Protein AF-A0A9P0KN77-F1 (afdb_monomer_lite)

Organism: Acanthoscelides obtectus (NCBI:txid200917)

Foldseek 3Di:
DDDDPPPVVVVVVVVVVVVVPPPDDPVVVVVVVVVVVVLVVVLVVQVVVCVVVVNPDRDDSVVSVVVVVVVVVVVVPPPPPPDDPDCVVVVVVVVVVPDPDDDDDPCVVPVPDDDPDDDD

Secondary structure (DSSP, 8-state):
----SSHHHHHHHHHHHHHTT----HHHHHHHHHHHHHHHHHHHHHHHHHHHHT---PPPHHHHHHHHHHHHHHHT------S---THHHHHHHHHTT-SSPPPPHHHHS---PPPP---

Radius of gyration: 27.96 Å; chains: 1; bounding box: 39×88×54 Å

pLDDT: mean 72.06, std 16.1, range [39.19, 95.69]

Sequence (120 aa):
MTMTTRSHNILITLVDTVSSSNQGSGISDFFYHYLDMTIVNAWLLYRRVNDQKGDTKTLGLANFRIDLGETLCKIGIRQNSRGRKSDLEKKIQQKQRSRNCPIPRREVRVDESPHWPVWM

Structure (mmCIF, N/CA/C/O backbone):
data_AF-A0A9P0KN77-F1
#
_entry.id   AF-A0A9P0KN77-F1
#
loop_
_atom_site.group_PDB
_atom_site.id
_atom_site.type_symbol
_atom_site.label_atom_id
_atom_site.label_alt_id
_atom_site.label_comp_id
_atom_site.label_asym_id
_atom_site.label_entity_id
_atom_site.label_seq_id
_atom_site.pdbx_PDB_ins_code
_atom_site.Cartn_x
_atom_site.Cartn_y
_atom_site.Cartn_z
_atom_site.occupancy
_atom_site.B_iso_or_equiv
_atom_site.auth_seq_id
_atom_site.auth_comp_id
_atom_site.auth_asym_id
_atom_site.auth_atom_id
_atom_site.pdbx_PDB_model_num
ATOM 1 N N . MET A 1 1 ? 17.981 35.900 15.628 1.00 45.44 1 MET A N 1
ATOM 2 C CA . MET A 1 1 ? 17.149 34.966 14.834 1.00 45.44 1 MET A CA 1
ATOM 3 C C . MET A 1 1 ? 17.688 34.927 13.413 1.00 45.44 1 MET A C 1
ATOM 5 O O . MET A 1 1 ? 18.240 35.926 12.988 1.00 45.44 1 MET A O 1
ATOM 9 N N . THR A 1 2 ? 17.517 33.783 12.741 1.00 47.84 2 THR A N 1
ATOM 10 C CA . THR A 1 2 ? 17.796 33.480 11.318 1.00 47.84 2 THR A CA 1
ATOM 11 C C . THR A 1 2 ? 19.249 33.202 10.917 1.00 47.84 2 THR A C 1
ATOM 13 O O . THR A 1 2 ? 19.899 34.070 10.361 1.00 47.84 2 THR A O 1
ATOM 16 N N . MET A 1 3 ? 19.721 31.961 11.095 1.00 39.19 3 MET A N 1
ATOM 17 C CA . MET A 1 3 ? 20.779 31.362 10.256 1.00 39.19 3 MET A CA 1
ATOM 18 C C . MET A 1 3 ? 20.600 29.831 10.206 1.00 39.19 3 MET A C 1
ATOM 20 O O . MET A 1 3 ? 21.397 29.070 10.747 1.00 39.19 3 MET A O 1
ATOM 24 N N . THR A 1 4 ? 19.513 29.346 9.596 1.00 50.78 4 THR A N 1
ATOM 25 C CA . THR A 1 4 ? 19.343 27.900 9.318 1.00 50.78 4 THR A CA 1
ATOM 26 C C . THR A 1 4 ? 18.577 27.646 8.014 1.00 50.78 4 THR A C 1
ATOM 28 O O . THR A 1 4 ? 17.879 26.653 7.870 1.00 50.78 4 THR A O 1
ATOM 31 N N . THR A 1 5 ? 18.721 28.536 7.029 1.00 54.31 5 THR A N 1
ATOM 32 C CA . THR A 1 5 ? 17.964 28.499 5.757 1.00 54.31 5 THR A CA 1
ATOM 33 C C . THR A 1 5 ? 18.851 28.181 4.549 1.00 54.31 5 THR A C 1
ATOM 35 O O . THR A 1 5 ? 18.543 28.560 3.425 1.00 54.31 5 THR A O 1
ATOM 38 N N . ARG A 1 6 ? 20.003 27.529 4.757 1.00 49.75 6 ARG A N 1
ATOM 39 C CA . ARG A 1 6 ? 20.924 27.173 3.658 1.00 49.75 6 ARG A CA 1
ATOM 40 C C . ARG A 1 6 ? 21.082 25.667 3.452 1.00 49.75 6 ARG A C 1
ATOM 42 O O . ARG A 1 6 ? 21.273 25.240 2.323 1.00 49.75 6 ARG A O 1
ATOM 49 N N . SER A 1 7 ? 20.913 24.864 4.505 1.00 49.50 7 SER A N 1
ATOM 50 C CA . SER A 1 7 ? 21.042 23.400 4.417 1.00 49.50 7 SER A CA 1
ATOM 51 C C . SER A 1 7 ? 19.805 22.727 3.797 1.00 49.50 7 SER A C 1
ATOM 53 O O . SER A 1 7 ? 19.928 21.771 3.042 1.00 49.50 7 SER A O 1
ATOM 55 N N . HIS A 1 8 ? 18.601 23.267 4.032 1.00 53.97 8 HIS A N 1
ATOM 56 C CA . HIS A 1 8 ? 17.365 22.739 3.430 1.00 53.97 8 HIS A CA 1
ATOM 57 C C . HIS A 1 8 ? 17.284 22.986 1.916 1.00 53.97 8 HIS A C 1
ATOM 59 O O . HIS A 1 8 ? 16.752 22.151 1.192 1.00 53.97 8 HIS A O 1
ATOM 65 N N . ASN A 1 9 ? 17.889 24.070 1.419 1.00 53.03 9 ASN A N 1
ATOM 66 C CA . ASN A 1 9 ? 17.904 24.367 -0.015 1.00 53.03 9 ASN A CA 1
ATOM 67 C C . ASN A 1 9 ? 18.798 23.411 -0.818 1.00 53.03 9 ASN A C 1
ATOM 69 O O . ASN A 1 9 ? 18.532 23.202 -1.991 1.00 53.03 9 ASN A O 1
ATOM 73 N N . ILE A 1 10 ? 19.819 22.803 -0.203 1.00 58.12 10 ILE A N 1
ATOM 74 C CA . ILE A 1 10 ? 20.717 21.853 -0.885 1.00 58.12 10 ILE A CA 1
ATOM 75 C C . ILE A 1 10 ? 20.062 20.469 -1.030 1.00 58.12 10 ILE A C 1
ATOM 77 O O . ILE A 1 10 ? 20.291 19.772 -2.015 1.00 58.12 10 ILE A O 1
ATOM 81 N N . LEU A 1 11 ? 19.223 20.064 -0.070 1.00 54.41 11 LEU A N 1
ATOM 82 C CA . LEU A 1 11 ? 18.494 18.792 -0.145 1.00 54.41 11 LEU A CA 1
ATOM 83 C C . LEU A 1 11 ? 17.344 18.839 -1.157 1.00 54.41 11 LEU A C 1
ATOM 85 O O . LEU A 1 11 ? 17.132 17.862 -1.869 1.00 54.41 11 LEU A O 1
ATOM 89 N N . ILE A 1 12 ? 16.643 19.973 -1.259 1.00 58.03 12 ILE A N 1
ATOM 90 C CA . ILE A 1 12 ? 15.565 20.153 -2.243 1.00 58.03 12 ILE A CA 1
ATOM 91 C C . ILE A 1 12 ? 16.140 20.129 -3.666 1.00 58.03 12 ILE A C 1
ATOM 93 O O . ILE A 1 12 ? 15.651 19.387 -4.513 1.00 58.03 12 ILE A O 1
ATOM 97 N N . THR A 1 13 ? 17.257 20.822 -3.913 1.00 55.75 13 THR A N 1
ATOM 98 C CA . THR A 1 13 ? 17.873 20.836 -5.248 1.00 55.75 13 THR A CA 1
ATOM 99 C C . THR A 1 13 ? 18.436 19.477 -5.673 1.00 55.75 13 THR A C 1
ATOM 101 O O . THR A 1 13 ? 18.446 19.177 -6.866 1.00 55.75 13 THR A O 1
ATOM 104 N N . LEU A 1 14 ? 18.875 18.624 -4.739 1.00 54.31 14 LEU A N 1
ATOM 105 C CA . LEU A 1 14 ? 19.327 17.260 -5.055 1.00 54.31 14 LEU A CA 1
ATOM 106 C C . LEU A 1 14 ? 18.170 16.315 -5.422 1.00 54.31 14 LEU A C 1
ATOM 108 O O . LEU A 1 14 ? 18.323 15.473 -6.304 1.00 54.31 14 LEU A O 1
ATOM 112 N N . VAL A 1 15 ? 17.001 16.479 -4.798 1.00 55.44 15 VAL A N 1
ATOM 113 C CA . VAL A 1 15 ? 15.784 15.736 -5.171 1.00 55.44 15 VAL A CA 1
ATOM 114 C C . VAL A 1 15 ? 15.270 16.184 -6.546 1.00 55.44 15 VAL A C 1
ATOM 116 O O . VAL A 1 15 ? 14.944 15.341 -7.384 1.00 55.44 15 VAL A O 1
ATOM 119 N N . ASP A 1 16 ? 15.292 17.488 -6.829 1.00 48.16 16 ASP A N 1
ATOM 120 C CA . ASP A 1 16 ? 14.822 18.037 -8.109 1.00 48.16 16 ASP A CA 1
ATOM 121 C C . ASP A 1 16 ? 15.766 17.716 -9.287 1.00 48.16 16 ASP A C 1
ATOM 123 O O . ASP A 1 16 ? 15.326 17.531 -10.429 1.00 48.16 16 ASP A O 1
ATOM 127 N N . THR A 1 17 ? 17.071 17.579 -9.023 1.00 54.09 17 THR A N 1
ATOM 128 C CA . THR A 1 17 ? 18.064 17.191 -10.044 1.00 54.09 17 THR A CA 1
ATOM 129 C C . THR A 1 17 ? 18.007 15.709 -10.404 1.00 54.09 17 THR A C 1
ATOM 131 O O . THR A 1 17 ? 18.208 15.373 -11.570 1.00 54.09 17 THR A O 1
ATOM 134 N N . VAL A 1 18 ? 17.647 14.824 -9.468 1.00 55.00 18 VAL A N 1
ATOM 135 C CA . VAL A 1 18 ? 17.344 13.418 -9.796 1.00 55.00 18 VAL A CA 1
ATOM 136 C C . VAL A 1 18 ? 16.075 13.324 -10.652 1.00 55.00 18 VAL A C 1
ATOM 138 O O . VAL A 1 18 ? 16.056 12.574 -11.629 1.00 55.00 18 VAL A O 1
ATOM 141 N N . SER A 1 19 ? 15.061 14.150 -10.369 1.00 47.53 19 SER A N 1
ATOM 142 C CA . SER A 1 19 ? 13.794 14.175 -11.118 1.00 47.53 19 SER A CA 1
ATOM 143 C C . SER A 1 19 ? 13.946 14.662 -12.571 1.00 47.53 19 SER A C 1
ATOM 145 O O . SER A 1 19 ? 13.217 14.234 -13.463 1.00 47.53 19 SER A O 1
ATOM 147 N N . SER A 1 20 ? 14.945 15.504 -12.849 1.00 43.00 20 SER A N 1
ATOM 148 C CA . SER A 1 20 ? 15.175 16.077 -14.187 1.00 43.00 20 SER A CA 1
ATOM 149 C C . SER A 1 20 ? 15.918 15.149 -15.162 1.00 43.00 20 SER A C 1
ATOM 151 O O . SER A 1 20 ? 16.048 15.480 -16.339 1.00 43.00 20 SER A O 1
ATOM 153 N N . SER A 1 21 ? 16.402 13.987 -14.706 1.00 48.12 21 SER A N 1
ATOM 154 C CA . SER A 1 21 ? 17.205 13.060 -15.525 1.00 48.12 21 SER A CA 1
ATOM 155 C C . SER A 1 21 ? 16.423 11.895 -16.142 1.00 48.12 21 SER A C 1
ATOM 157 O O . SER A 1 21 ? 17.005 11.094 -16.868 1.00 48.12 21 SER A O 1
ATOM 159 N N . ASN A 1 22 ? 15.108 11.813 -15.914 1.00 55.62 22 ASN A N 1
ATOM 160 C CA . ASN A 1 22 ? 14.289 10.698 -16.391 1.00 55.62 22 ASN A CA 1
ATOM 161 C C . ASN A 1 22 ? 13.188 11.137 -17.369 1.00 55.62 22 ASN A C 1
ATOM 163 O O . ASN A 1 22 ? 12.050 10.691 -17.284 1.00 55.62 22 ASN A O 1
ATOM 167 N N . GLN A 1 23 ? 13.516 12.004 -18.332 1.00 49.97 23 GLN A N 1
ATOM 168 C CA . GLN A 1 23 ? 12.671 12.175 -19.519 1.00 49.97 23 GLN A CA 1
ATOM 169 C C . GLN A 1 23 ? 12.972 11.046 -20.508 1.00 49.97 23 GLN A C 1
ATOM 171 O O . GLN A 1 23 ? 13.717 11.208 -21.470 1.00 49.97 23 GLN A O 1
ATOM 176 N N . GLY A 1 24 ? 12.434 9.863 -20.216 1.00 55.22 24 GLY A N 1
ATOM 177 C CA . GLY A 1 24 ? 12.702 8.671 -21.008 1.00 55.22 24 GLY A CA 1
ATOM 178 C C . GLY A 1 24 ? 11.904 7.446 -20.582 1.00 55.22 24 GLY A C 1
ATOM 179 O O . GLY A 1 24 ? 12.510 6.431 -20.270 1.00 55.22 24 GLY A O 1
ATOM 180 N N . SER A 1 25 ? 10.567 7.522 -20.537 1.00 59.50 25 SER A N 1
ATOM 181 C CA . SER A 1 25 ? 9.638 6.408 -20.840 1.00 59.50 25 SER A CA 1
ATOM 182 C C . SER A 1 25 ? 8.206 6.750 -20.403 1.00 59.50 25 SER A C 1
ATOM 184 O O . SER A 1 25 ? 7.878 6.692 -19.229 1.00 59.50 25 SER A O 1
ATOM 186 N N . GLY A 1 26 ? 7.285 7.015 -21.338 1.00 61.34 26 GLY A N 1
ATOM 187 C CA . GLY A 1 26 ? 5.872 7.308 -21.007 1.00 61.34 26 GLY A CA 1
ATOM 188 C C . GLY A 1 26 ? 5.118 6.192 -20.253 1.00 61.34 26 GLY A C 1
ATOM 189 O O . GLY A 1 26 ? 3.975 6.376 -19.846 1.00 61.34 26 GLY A O 1
ATOM 190 N N . ILE A 1 27 ? 5.749 5.032 -20.050 1.00 68.31 27 ILE A N 1
ATOM 191 C CA . ILE A 1 27 ? 5.215 3.902 -19.282 1.00 68.31 27 ILE A CA 1
ATOM 192 C C . ILE A 1 27 ? 5.409 4.118 -17.773 1.00 68.31 27 ILE A C 1
ATOM 194 O O . ILE A 1 27 ? 4.540 3.718 -16.995 1.00 68.31 27 ILE A O 1
ATOM 198 N N . SER A 1 28 ? 6.508 4.753 -17.340 1.00 72.81 28 SER A N 1
ATOM 199 C CA . SER A 1 28 ? 6.773 4.963 -15.912 1.00 72.81 28 SER A CA 1
ATOM 200 C C . SER A 1 28 ? 5.751 5.910 -15.294 1.00 72.81 28 SER A C 1
ATOM 202 O O . SER A 1 28 ? 5.205 5.616 -14.235 1.00 72.81 28 SER A O 1
ATOM 204 N N . ASP A 1 29 ? 5.409 6.988 -15.996 1.00 81.50 29 ASP A N 1
ATOM 205 C CA . ASP A 1 29 ? 4.492 8.013 -15.490 1.00 81.50 29 ASP A CA 1
ATOM 206 C C . ASP A 1 29 ? 3.066 7.477 -15.349 1.00 81.50 29 ASP A C 1
ATOM 208 O O . ASP A 1 29 ? 2.398 7.721 -14.344 1.00 81.50 29 ASP A O 1
ATOM 212 N N . PHE A 1 30 ? 2.621 6.664 -16.313 1.00 88.94 30 PHE A N 1
ATOM 213 C CA . PHE A 1 30 ? 1.342 5.966 -16.217 1.00 88.94 30 PHE A CA 1
ATOM 214 C C . PHE A 1 30 ? 1.317 4.994 -15.035 1.00 88.94 30 PHE A C 1
ATOM 216 O O . PHE A 1 30 ? 0.332 4.932 -14.301 1.00 88.94 30 PHE A O 1
ATOM 223 N N . PHE A 1 31 ? 2.402 4.246 -14.826 1.00 89.56 31 PHE A N 1
ATOM 224 C CA . PHE A 1 31 ? 2.495 3.301 -13.721 1.00 89.56 31 PHE A CA 1
ATOM 225 C C . PHE A 1 31 ? 2.454 4.003 -12.359 1.00 89.56 31 PHE A C 1
ATOM 227 O O . PHE A 1 31 ? 1.697 3.578 -11.487 1.00 89.56 31 PHE A O 1
ATOM 234 N N . TYR A 1 32 ? 3.195 5.100 -12.180 1.00 88.44 32 TYR A N 1
ATOM 235 C CA . TYR A 1 32 ? 3.149 5.882 -10.941 1.00 88.44 32 TYR A CA 1
ATOM 236 C C . TYR A 1 32 ? 1.772 6.504 -10.709 1.00 88.44 32 TYR A C 1
ATOM 238 O O . TYR A 1 32 ? 1.237 6.411 -9.606 1.00 88.44 32 TYR A O 1
ATOM 246 N N . HIS A 1 33 ? 1.148 7.040 -11.758 1.00 90.00 33 HIS A N 1
ATOM 247 C CA . HIS A 1 33 ? -0.208 7.569 -11.671 1.00 90.00 33 HIS A CA 1
ATOM 248 C C . HIS A 1 33 ? -1.228 6.488 -11.281 1.00 90.00 33 HIS A C 1
ATOM 250 O O . HIS A 1 33 ? -2.077 6.695 -10.412 1.00 90.00 33 HIS A O 1
ATOM 256 N N . TYR A 1 34 ? -1.125 5.302 -11.881 1.00 93.75 34 TYR A N 1
ATOM 257 C CA . TYR A 1 34 ? -1.973 4.164 -11.547 1.00 93.75 34 TYR A CA 1
ATOM 258 C C . TYR A 1 34 ? -1.747 3.681 -10.108 1.00 93.75 34 TYR A C 1
ATOM 260 O O . TYR A 1 34 ? -2.705 3.383 -9.388 1.00 93.75 34 TYR A O 1
ATOM 268 N N . LEU A 1 35 ? -0.495 3.644 -9.648 1.00 92.56 35 LEU A N 1
ATOM 269 C CA . LEU A 1 35 ? -0.178 3.324 -8.259 1.00 92.56 35 LEU A CA 1
ATOM 270 C C . LEU A 1 35 ? -0.798 4.330 -7.289 1.00 92.56 35 LEU A C 1
ATOM 272 O O . LEU A 1 35 ? -1.420 3.916 -6.314 1.00 92.56 35 LEU A O 1
ATOM 276 N N . ASP A 1 36 ? -0.717 5.628 -7.568 1.00 91.81 36 ASP A N 1
ATOM 277 C CA . ASP A 1 36 ? -1.340 6.637 -6.710 1.00 91.81 36 ASP A CA 1
ATOM 278 C C . ASP A 1 36 ? -2.868 6.466 -6.650 1.00 91.81 36 ASP A C 1
ATOM 280 O O . ASP A 1 36 ? -3.451 6.495 -5.562 1.00 91.81 36 ASP A O 1
ATOM 284 N N . MET A 1 37 ? -3.519 6.169 -7.781 1.00 93.19 37 MET A N 1
ATOM 285 C CA . MET A 1 37 ? -4.959 5.877 -7.814 1.00 93.19 37 MET A CA 1
ATOM 286 C C . MET A 1 37 ? -5.323 4.628 -7.002 1.00 93.19 37 MET A C 1
ATOM 288 O O . MET A 1 37 ? -6.295 4.635 -6.243 1.00 93.19 37 MET A O 1
ATOM 292 N N . THR A 1 38 ? -4.546 3.547 -7.117 1.00 95.50 38 THR A N 1
ATOM 293 C CA . THR A 1 38 ? -4.807 2.311 -6.358 1.00 95.50 38 THR A CA 1
ATOM 294 C C . THR A 1 38 ? -4.589 2.497 -4.855 1.00 95.50 38 THR A C 1
ATOM 296 O O . THR A 1 38 ? -5.407 2.022 -4.067 1.00 95.50 38 THR A O 1
ATOM 299 N N . ILE A 1 39 ? -3.558 3.242 -4.444 1.00 95.00 39 ILE A N 1
ATOM 300 C CA . ILE A 1 39 ? -3.272 3.554 -3.036 1.00 95.00 39 ILE A CA 1
ATOM 301 C C . ILE A 1 39 ? -4.402 4.384 -2.415 1.00 95.00 39 ILE A C 1
ATOM 303 O O . ILE A 1 39 ? -4.867 4.062 -1.319 1.00 95.00 39 ILE A O 1
ATOM 307 N N . VAL A 1 40 ? -4.883 5.422 -3.108 1.00 94.88 40 VAL A N 1
ATOM 308 C CA . VAL A 1 40 ? -5.998 6.253 -2.620 1.00 94.88 40 VAL A CA 1
ATOM 309 C C . VAL A 1 40 ? -7.281 5.428 -2.498 1.00 94.88 40 VAL A C 1
ATOM 311 O O . VAL A 1 40 ? -7.974 5.505 -1.481 1.00 94.88 40 VAL A O 1
ATOM 314 N N . ASN A 1 41 ? -7.572 4.580 -3.487 1.00 95.69 41 ASN A N 1
ATOM 315 C CA . ASN A 1 41 ? -8.736 3.694 -3.450 1.00 95.69 41 ASN A CA 1
ATOM 316 C C . ASN A 1 41 ? -8.660 2.677 -2.299 1.00 95.69 41 ASN A C 1
ATOM 318 O O . ASN A 1 41 ? -9.654 2.455 -1.604 1.00 95.69 41 ASN A O 1
ATOM 322 N N . ALA A 1 42 ? -7.482 2.100 -2.051 1.00 94.62 42 ALA A N 1
ATOM 323 C CA . ALA A 1 42 ? -7.255 1.196 -0.928 1.00 94.62 42 ALA A CA 1
ATOM 324 C C . ALA A 1 42 ? -7.452 1.898 0.426 1.00 94.62 42 ALA A C 1
ATOM 326 O O . ALA A 1 42 ? -8.066 1.328 1.329 1.00 94.62 42 ALA A O 1
ATOM 327 N N . TRP A 1 43 ? -7.007 3.151 0.560 1.00 94.31 43 TRP A N 1
ATOM 328 C CA . TRP A 1 43 ? -7.215 3.943 1.775 1.00 94.31 43 TRP A CA 1
ATOM 329 C C . TRP A 1 43 ? -8.699 4.247 2.037 1.00 94.31 43 TRP A C 1
ATOM 331 O O . TRP A 1 43 ? -9.168 4.123 3.170 1.00 94.31 43 TRP A O 1
ATOM 341 N N . LEU A 1 44 ? -9.472 4.584 0.998 1.00 94.00 44 LEU A N 1
ATOM 342 C CA . LEU A 1 44 ? -10.922 4.778 1.127 1.00 94.00 44 LEU A CA 1
ATOM 343 C C . LEU A 1 44 ? -11.628 3.497 1.582 1.00 94.00 44 LEU A C 1
ATOM 345 O O . LEU A 1 44 ? -12.523 3.553 2.428 1.00 94.00 44 LEU A O 1
ATOM 349 N N . LEU A 1 45 ? -11.221 2.343 1.045 1.00 94.31 45 LEU A N 1
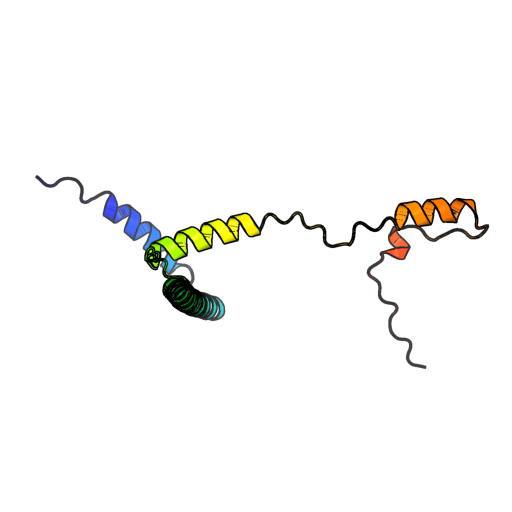ATOM 350 C CA . LEU A 1 45 ? -11.750 1.046 1.460 1.00 94.31 45 LEU A CA 1
ATOM 351 C C . LEU A 1 45 ? -11.393 0.738 2.919 1.00 94.31 45 LEU A C 1
ATOM 353 O O . LEU A 1 45 ? -12.271 0.350 3.686 1.00 94.31 45 LEU A O 1
ATOM 357 N N . TYR A 1 46 ? -10.139 0.970 3.313 1.00 92.62 46 TYR A N 1
ATOM 358 C CA . TYR A 1 46 ? -9.674 0.810 4.691 1.00 92.62 46 TYR A CA 1
ATOM 359 C C . TYR A 1 46 ? -10.521 1.628 5.672 1.00 92.62 46 TYR A C 1
ATOM 361 O O . TYR A 1 46 ? -10.980 1.103 6.685 1.00 92.62 46 TYR A O 1
ATOM 369 N N . ARG A 1 47 ? -10.811 2.892 5.334 1.00 91.44 47 ARG A N 1
ATOM 370 C CA . ARG A 1 47 ? -11.652 3.752 6.173 1.00 91.44 47 ARG A CA 1
ATOM 371 C C . ARG A 1 47 ? -13.069 3.204 6.317 1.00 91.44 47 ARG A C 1
ATOM 373 O O . ARG A 1 47 ? -13.559 3.093 7.430 1.00 91.44 47 ARG A O 1
ATOM 380 N N . ARG A 1 48 ? -13.691 2.789 5.208 1.00 92.31 48 ARG A N 1
ATOM 381 C CA . ARG A 1 48 ? -15.044 2.206 5.218 1.00 92.31 48 ARG A CA 1
ATOM 382 C C . ARG A 1 48 ? -15.134 0.947 6.078 1.00 92.31 48 ARG A C 1
ATOM 384 O O . ARG A 1 48 ? -16.109 0.781 6.800 1.00 92.31 48 ARG A O 1
ATOM 391 N N . VAL A 1 49 ? -14.138 0.066 5.997 1.00 92.44 49 VAL A N 1
ATOM 392 C CA . VAL A 1 49 ? -14.106 -1.172 6.791 1.00 92.44 49 VAL A CA 1
ATOM 393 C C . VAL A 1 49 ? -13.947 -0.862 8.280 1.00 92.44 49 VAL A C 1
ATOM 395 O O . VAL A 1 49 ? -14.631 -1.469 9.101 1.00 92.44 49 VAL A O 1
ATOM 398 N N . ASN A 1 50 ? -13.102 0.108 8.638 1.00 90.06 50 ASN A N 1
ATOM 399 C CA . ASN A 1 50 ? -12.954 0.530 10.031 1.00 90.06 50 ASN A CA 1
ATOM 400 C C . ASN A 1 50 ? -14.223 1.202 10.571 1.00 90.06 50 ASN A C 1
ATOM 402 O O . ASN A 1 50 ? -14.644 0.879 11.681 1.00 90.06 50 ASN A O 1
ATOM 406 N N . ASP A 1 51 ? -14.875 2.045 9.765 1.00 87.94 51 ASP A N 1
ATOM 407 C CA . ASP A 1 51 ? -16.157 2.668 10.112 1.00 87.94 51 ASP A CA 1
ATOM 408 C C . ASP A 1 51 ? -17.231 1.595 10.377 1.00 87.94 51 ASP A C 1
ATOM 410 O O . ASP A 1 51 ? -17.946 1.660 11.374 1.00 87.94 51 ASP A O 1
ATOM 414 N N . GLN A 1 52 ? -17.306 0.556 9.534 1.00 89.69 52 GLN A N 1
ATOM 415 C CA . GLN A 1 52 ? -18.225 -0.578 9.721 1.00 89.69 52 GLN A CA 1
ATOM 416 C C . GLN A 1 52 ? -17.934 -1.390 10.986 1.00 89.69 52 GLN A C 1
ATOM 418 O O . GLN A 1 52 ? -18.850 -1.944 11.591 1.00 89.69 52 GLN A O 1
ATOM 423 N N . LYS A 1 53 ? -16.664 -1.478 11.382 1.00 88.25 53 LYS A N 1
ATOM 424 C CA . LYS A 1 53 ? -16.232 -2.203 12.577 1.00 88.25 53 LYS A CA 1
ATOM 425 C C . LYS A 1 53 ? -16.396 -1.382 13.865 1.00 88.25 53 LYS A C 1
ATOM 427 O O . LYS A 1 53 ? -16.261 -1.934 14.952 1.00 88.25 53 LYS A O 1
ATOM 432 N N . GLY A 1 54 ? -16.715 -0.090 13.749 1.00 83.56 54 GLY A N 1
ATOM 433 C CA . GLY A 1 54 ? -16.808 0.840 14.877 1.00 83.56 54 GLY A CA 1
ATOM 434 C C . GLY A 1 54 ? -15.446 1.300 15.408 1.00 83.56 54 GLY A C 1
ATOM 435 O O . GLY A 1 54 ? -15.373 1.871 16.496 1.00 83.56 54 GLY A O 1
ATOM 436 N N . ASP A 1 55 ? -14.366 1.064 14.658 1.00 82.62 55 ASP A N 1
ATOM 437 C CA . ASP A 1 55 ? -13.013 1.459 15.041 1.00 82.62 55 ASP A CA 1
ATOM 438 C C . ASP A 1 55 ? -12.779 2.934 14.672 1.00 82.62 55 ASP A C 1
ATOM 440 O O . ASP A 1 55 ? -12.621 3.292 13.508 1.00 82.62 55 ASP A O 1
ATOM 444 N N . THR A 1 56 ? -12.687 3.811 15.676 1.00 73.69 56 THR A N 1
ATOM 445 C CA . THR A 1 56 ? -12.494 5.266 15.483 1.00 73.69 56 THR A CA 1
ATOM 446 C C . THR A 1 56 ? -11.067 5.663 15.093 1.00 73.69 56 THR A C 1
ATOM 448 O O . THR A 1 56 ? -10.786 6.831 14.821 1.00 73.69 56 THR A O 1
ATOM 451 N N . LYS A 1 57 ? -10.133 4.706 15.061 1.00 74.31 57 LYS A N 1
ATOM 452 C CA . LYS A 1 57 ? -8.720 4.945 14.743 1.00 74.31 57 LYS A CA 1
ATOM 453 C C . LYS A 1 57 ? -8.452 4.702 13.261 1.00 74.31 57 LYS A C 1
ATOM 455 O O . LYS A 1 57 ? -7.877 3.691 12.862 1.00 74.31 57 LYS A O 1
ATOM 460 N N . THR A 1 58 ? -8.852 5.650 12.424 1.00 81.25 58 THR A N 1
ATOM 461 C CA . THR A 1 58 ? -8.506 5.643 10.999 1.00 81.25 58 THR A CA 1
ATOM 462 C C . THR A 1 58 ? -7.152 6.315 10.783 1.00 81.25 58 THR A C 1
ATOM 464 O O . THR A 1 58 ? -6.959 7.471 11.157 1.00 81.25 58 THR A O 1
ATOM 467 N N . LEU A 1 59 ? -6.210 5.601 10.167 1.00 85.38 59 LEU A N 1
ATOM 468 C CA . LEU A 1 59 ? -4.910 6.145 9.772 1.00 85.38 59 LEU A CA 1
ATOM 469 C C . LEU A 1 59 ? -5.083 7.223 8.692 1.00 85.38 59 LEU A C 1
ATOM 471 O O . LEU A 1 59 ? -5.841 7.050 7.733 1.00 85.38 59 LEU A O 1
ATOM 475 N N . GLY A 1 60 ? -4.349 8.328 8.830 1.00 90.50 60 GLY A N 1
ATOM 476 C CA . GLY A 1 60 ? -4.229 9.327 7.769 1.00 90.50 60 GLY A CA 1
ATOM 477 C C . GLY A 1 60 ? -3.510 8.755 6.544 1.00 90.50 60 GLY A C 1
ATOM 478 O O . GLY A 1 60 ? -2.698 7.838 6.668 1.00 90.50 60 GLY A O 1
ATOM 479 N N . LEU A 1 61 ? -3.780 9.317 5.362 1.00 89.81 61 LEU A N 1
ATOM 480 C CA . LEU A 1 61 ? -3.254 8.813 4.085 1.00 89.81 61 LEU A CA 1
ATOM 481 C C . LEU A 1 61 ? -1.717 8.709 4.065 1.00 89.81 61 LEU A C 1
ATOM 483 O O . LEU A 1 61 ? -1.176 7.747 3.532 1.00 89.81 61 LEU A O 1
ATOM 487 N N . ALA A 1 62 ? -1.008 9.665 4.674 1.00 90.25 62 ALA A N 1
ATOM 488 C CA . ALA A 1 62 ? 0.455 9.648 4.741 1.00 90.25 62 ALA A CA 1
ATOM 489 C C . ALA A 1 62 ? 0.991 8.444 5.534 1.00 90.25 62 ALA A C 1
ATOM 491 O O . ALA A 1 62 ? 1.841 7.710 5.035 1.00 90.25 62 ALA A O 1
ATOM 492 N N . ASN A 1 63 ? 0.442 8.195 6.727 1.00 92.31 63 ASN A N 1
ATOM 493 C CA . ASN A 1 63 ? 0.842 7.057 7.559 1.00 92.31 63 ASN A CA 1
ATOM 494 C C . ASN A 1 63 ? 0.460 5.733 6.894 1.00 92.31 63 ASN A C 1
ATOM 496 O O . ASN A 1 63 ? 1.253 4.801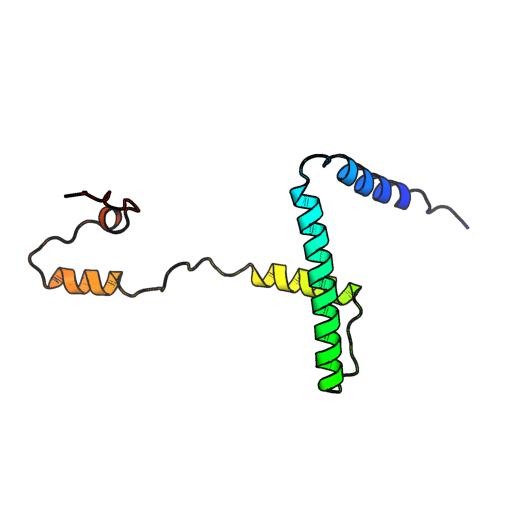 6.884 1.00 92.31 63 ASN A O 1
ATOM 500 N N . PHE A 1 64 ? -0.708 5.685 6.246 1.00 93.62 64 PHE A N 1
ATOM 501 C CA . PHE A 1 64 ? -1.124 4.523 5.467 1.00 93.62 64 PHE A CA 1
ATOM 502 C C . PHE A 1 64 ? -0.125 4.185 4.348 1.00 93.62 64 PHE A C 1
ATOM 504 O O . PHE A 1 64 ? 0.186 3.016 4.153 1.00 93.62 64 PHE A O 1
ATOM 511 N N . ARG A 1 65 ? 0.426 5.183 3.638 1.00 93.31 65 ARG A N 1
ATOM 512 C CA . ARG A 1 65 ? 1.458 4.959 2.604 1.00 93.31 65 ARG A CA 1
ATOM 513 C C . ARG A 1 65 ? 2.756 4.401 3.186 1.00 93.31 65 ARG A C 1
ATOM 515 O O . ARG A 1 65 ? 3.360 3.535 2.560 1.00 93.31 65 ARG A O 1
ATOM 522 N N . ILE A 1 66 ? 3.169 4.884 4.358 1.00 93.75 66 ILE A N 1
ATOM 523 C CA . ILE A 1 66 ? 4.373 4.403 5.051 1.00 93.75 66 ILE A CA 1
ATOM 524 C C . ILE A 1 66 ? 4.188 2.938 5.463 1.00 93.75 66 ILE A C 1
ATOM 526 O O . ILE A 1 66 ? 4.999 2.096 5.076 1.00 93.75 66 ILE A O 1
ATOM 530 N N . ASP A 1 67 ? 3.088 2.624 6.151 1.00 93.12 67 ASP A N 1
ATOM 531 C CA . ASP A 1 67 ? 2.767 1.261 6.593 1.00 93.12 67 ASP A CA 1
ATOM 532 C C . ASP A 1 67 ? 2.613 0.306 5.398 1.00 93.12 67 ASP A C 1
ATOM 534 O O . ASP A 1 67 ? 3.090 -0.832 5.413 1.00 93.12 67 ASP A O 1
ATOM 538 N N . LEU A 1 68 ? 1.980 0.768 4.317 1.00 92.88 68 LEU A N 1
ATOM 539 C CA . LEU A 1 68 ? 1.835 0.007 3.077 1.00 92.88 68 LEU A CA 1
ATOM 540 C C . LEU A 1 68 ? 3.198 -0.276 2.428 1.00 92.88 68 LEU A C 1
ATOM 542 O O . LEU A 1 68 ? 3.459 -1.404 2.018 1.00 92.88 68 LEU A O 1
ATOM 546 N 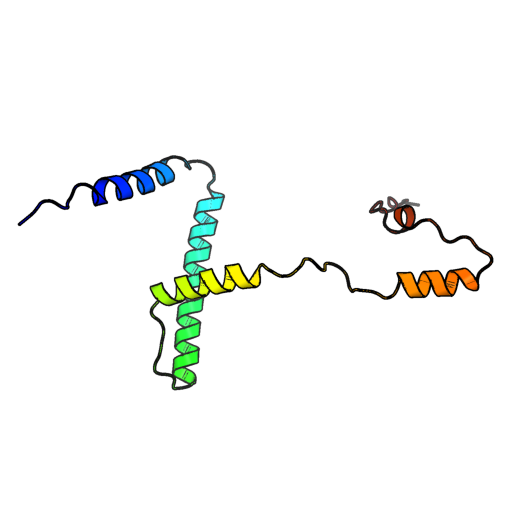N . GLY A 1 69 ? 4.094 0.710 2.375 1.00 91.56 69 GLY A N 1
ATOM 547 C CA . GLY A 1 69 ? 5.457 0.514 1.880 1.00 91.56 69 GLY A CA 1
ATOM 548 C C . GLY A 1 69 ? 6.241 -0.493 2.725 1.00 91.56 69 GLY A C 1
ATOM 549 O O . GLY A 1 69 ? 6.840 -1.425 2.189 1.00 91.56 69 GLY A O 1
ATOM 550 N N . GLU A 1 70 ? 6.191 -0.360 4.052 1.00 92.25 70 GLU A N 1
ATOM 551 C CA . GLU A 1 70 ? 6.879 -1.265 4.974 1.00 92.25 70 GLU A CA 1
ATOM 552 C C . GLU A 1 70 ? 6.358 -2.705 4.856 1.00 92.25 70 GLU A C 1
ATOM 554 O O . GLU A 1 70 ? 7.140 -3.658 4.776 1.00 92.25 70 GLU A O 1
ATOM 559 N N . THR A 1 71 ? 5.036 -2.876 4.807 1.00 91.50 71 THR A N 1
ATOM 560 C CA . THR A 1 71 ? 4.416 -4.195 4.650 1.00 91.50 71 THR A CA 1
ATOM 561 C C . THR A 1 71 ? 4.767 -4.824 3.307 1.00 91.50 71 THR A C 1
ATOM 563 O O . THR A 1 71 ? 5.166 -5.986 3.289 1.00 91.50 71 THR A O 1
ATOM 566 N N . LEU A 1 72 ? 4.715 -4.085 2.196 1.00 87.94 72 LEU A N 1
ATOM 567 C CA . LEU A 1 72 ? 5.092 -4.605 0.877 1.00 87.94 72 LEU A CA 1
ATOM 568 C C . LEU A 1 72 ? 6.564 -5.035 0.816 1.00 87.94 72 LEU A C 1
ATOM 570 O O . LEU A 1 72 ? 6.861 -6.125 0.320 1.00 87.94 72 LEU A O 1
ATOM 574 N N . CYS A 1 73 ? 7.474 -4.244 1.391 1.00 86.50 73 CYS A N 1
ATOM 575 C CA . CYS A 1 73 ? 8.892 -4.597 1.489 1.00 86.50 73 CYS A CA 1
ATOM 576 C C . CYS A 1 73 ? 9.117 -5.878 2.310 1.00 86.50 73 CYS A C 1
ATOM 578 O O . CYS A 1 73 ? 9.944 -6.713 1.944 1.00 86.50 73 CYS A O 1
ATOM 580 N N . LYS A 1 74 ? 8.349 -6.083 3.388 1.00 86.88 74 LYS A N 1
ATOM 581 C CA . LYS A 1 74 ? 8.411 -7.306 4.210 1.00 86.88 74 LYS A CA 1
ATOM 582 C C . LYS A 1 74 ? 7.772 -8.518 3.522 1.00 86.88 74 LYS A C 1
ATOM 584 O O . LYS A 1 74 ? 8.281 -9.631 3.643 1.00 86.88 74 LYS A O 1
ATOM 589 N N . ILE A 1 75 ? 6.685 -8.319 2.775 1.00 80.88 75 ILE A N 1
ATOM 590 C CA . ILE A 1 75 ? 5.952 -9.380 2.060 1.00 80.88 75 ILE A CA 1
ATOM 591 C C . ILE A 1 75 ? 6.795 -9.981 0.919 1.00 80.88 75 ILE A C 1
ATOM 593 O O . ILE A 1 75 ? 6.608 -11.151 0.573 1.00 80.88 75 ILE A O 1
ATOM 597 N N . GLY A 1 76 ? 7.753 -9.220 0.374 1.00 60.69 76 GLY A N 1
ATOM 598 C CA . GLY A 1 76 ? 8.675 -9.644 -0.686 1.00 60.69 76 GLY A CA 1
ATOM 599 C C . GLY A 1 76 ? 9.723 -10.684 -0.274 1.00 60.69 76 GLY A C 1
ATOM 600 O O . GLY A 1 76 ? 10.297 -11.342 -1.139 1.00 60.69 76 GLY A O 1
ATOM 601 N N . ILE A 1 77 ? 9.927 -10.927 1.026 1.00 60.41 77 ILE A N 1
ATOM 602 C CA . ILE A 1 77 ? 10.803 -12.002 1.522 1.00 60.41 77 ILE A CA 1
ATOM 603 C C . ILE A 1 77 ? 10.014 -13.319 1.564 1.00 60.41 77 ILE A C 1
ATOM 605 O O . ILE A 1 77 ? 9.930 -14.019 2.571 1.00 60.41 77 ILE A O 1
ATOM 609 N N . ARG A 1 78 ? 9.402 -13.690 0.441 1.00 59.59 78 ARG A N 1
ATOM 610 C CA . ARG A 1 78 ? 9.058 -15.090 0.205 1.00 59.59 78 ARG A CA 1
ATOM 611 C C . ARG A 1 78 ? 10.312 -15.709 -0.370 1.00 59.59 78 ARG A C 1
ATOM 613 O O . ARG A 1 78 ? 10.681 -15.403 -1.501 1.00 59.59 78 ARG A O 1
ATOM 620 N N . GLN A 1 79 ? 10.974 -16.574 0.402 1.00 58.53 79 GLN A N 1
ATOM 621 C CA . GLN A 1 79 ? 11.944 -17.490 -0.185 1.00 58.53 79 GLN A CA 1
ATOM 622 C C . GLN A 1 79 ? 11.277 -18.103 -1.411 1.00 58.53 79 GLN A C 1
ATOM 624 O O . GLN A 1 79 ? 10.190 -18.673 -1.289 1.00 58.53 79 GLN A O 1
ATOM 629 N N . ASN A 1 80 ? 11.871 -17.893 -2.582 1.00 53.62 80 ASN A N 1
ATOM 630 C CA . ASN A 1 80 ? 11.385 -18.403 -3.850 1.00 53.62 80 ASN A CA 1
ATOM 631 C C . ASN A 1 80 ? 11.416 -19.938 -3.814 1.00 53.62 80 ASN A C 1
ATOM 633 O O . ASN A 1 80 ? 12.301 -20.576 -4.365 1.00 53.62 80 ASN A O 1
ATOM 637 N N . SER A 1 81 ? 10.451 -20.551 -3.136 1.00 57.59 81 SER A N 1
ATOM 638 C CA . SER A 1 81 ? 10.128 -21.962 -3.263 1.00 57.59 81 SER A CA 1
ATOM 639 C C . SER A 1 81 ? 9.112 -22.083 -4.392 1.00 57.59 81 SER A C 1
ATOM 641 O O . SER A 1 81 ? 7.997 -22.568 -4.186 1.00 57.59 81 SER A O 1
ATOM 643 N N . ARG A 1 82 ? 9.460 -21.607 -5.596 1.00 48.19 82 ARG A N 1
ATOM 644 C CA . ARG A 1 82 ? 8.759 -22.052 -6.801 1.00 48.19 82 ARG A CA 1
ATOM 645 C C . ARG A 1 82 ? 9.047 -23.539 -6.949 1.00 48.19 82 ARG A C 1
ATOM 647 O O . ARG A 1 82 ? 10.166 -23.954 -7.222 1.00 48.19 82 ARG A O 1
ATOM 654 N N . GLY A 1 83 ? 8.010 -24.317 -6.676 1.00 54.16 83 GLY A N 1
ATOM 655 C CA . GLY A 1 83 ? 8.041 -25.767 -6.616 1.00 54.16 83 GLY A CA 1
ATOM 656 C C . GLY A 1 83 ? 7.405 -26.257 -5.322 1.00 54.16 83 GLY A C 1
ATOM 657 O O . GLY A 1 83 ? 7.821 -25.899 -4.219 1.00 54.16 83 GLY A O 1
ATOM 658 N N . ARG A 1 84 ? 6.400 -27.130 -5.446 1.00 55.88 84 ARG A N 1
ATOM 659 C CA . ARG A 1 84 ? 6.023 -28.026 -4.350 1.00 55.88 84 ARG A CA 1
ATOM 660 C C . ARG A 1 84 ? 7.302 -28.769 -3.972 1.00 55.88 84 ARG A C 1
ATOM 662 O O . ARG A 1 84 ? 7.881 -29.408 -4.850 1.00 55.88 84 ARG A O 1
ATOM 669 N N . LYS A 1 85 ? 7.738 -28.699 -2.706 1.00 59.53 85 LYS A N 1
ATOM 670 C CA . LYS A 1 85 ? 8.756 -29.612 -2.158 1.00 59.53 85 LYS A CA 1
ATOM 671 C C . LYS A 1 85 ? 8.178 -31.014 -2.256 1.00 59.53 85 LYS A C 1
ATOM 673 O O . LYS A 1 85 ? 7.483 -31.497 -1.368 1.00 59.53 85 LYS A O 1
ATOM 678 N N . SER A 1 86 ? 8.305 -31.595 -3.432 1.00 61.00 86 SER A N 1
ATOM 679 C CA . SER A 1 86 ? 7.723 -32.870 -3.740 1.00 61.00 86 SER A CA 1
ATOM 680 C C . SER A 1 86 ? 8.766 -33.890 -3.343 1.00 61.00 86 SER A C 1
ATOM 682 O O . SER A 1 86 ? 9.927 -33.811 -3.735 1.00 61.00 86 SER A O 1
ATOM 684 N N . ASP A 1 87 ? 8.342 -34.881 -2.575 1.00 63.62 87 ASP A N 1
ATOM 685 C CA . ASP A 1 87 ? 9.157 -36.046 -2.237 1.00 63.62 87 ASP A CA 1
ATOM 686 C C . ASP A 1 87 ? 9.447 -36.913 -3.488 1.00 63.62 87 ASP A C 1
ATOM 688 O O . ASP A 1 87 ? 9.771 -38.090 -3.373 1.00 63.62 87 ASP A O 1
ATOM 692 N N . LEU A 1 88 ? 9.288 -36.354 -4.701 1.00 64.75 88 LEU A N 1
ATOM 693 C CA . LEU A 1 88 ? 9.492 -37.010 -5.986 1.00 64.75 88 LEU A CA 1
ATOM 694 C C . LEU A 1 88 ? 10.895 -37.583 -6.080 1.00 64.75 88 LEU A C 1
ATOM 696 O O . LEU A 1 88 ? 11.031 -38.712 -6.524 1.00 64.75 88 LEU A O 1
ATOM 700 N N . GLU A 1 89 ? 11.924 -36.877 -5.615 1.00 68.75 89 GLU A N 1
ATOM 701 C CA . GLU A 1 89 ? 13.272 -37.445 -5.587 1.00 68.75 89 GLU A CA 1
ATOM 702 C C . GLU A 1 89 ? 13.379 -38.681 -4.705 1.00 68.75 89 GLU A C 1
ATOM 704 O O . GLU A 1 89 ? 13.911 -39.696 -5.155 1.00 68.75 89 GLU A O 1
ATOM 709 N N . LYS A 1 90 ? 12.823 -38.633 -3.488 1.00 68.94 90 LYS A N 1
ATOM 710 C CA . LYS A 1 90 ? 12.835 -39.782 -2.576 1.00 68.94 90 LYS A CA 1
ATOM 711 C C . LYS A 1 90 ? 12.031 -40.948 -3.149 1.00 68.94 90 LYS A C 1
ATOM 713 O O . LYS A 1 90 ? 12.499 -42.083 -3.135 1.00 68.94 90 LYS A O 1
ATOM 718 N N . LYS A 1 91 ? 10.871 -40.668 -3.751 1.00 69.44 91 LYS A N 1
ATOM 719 C CA . LYS A 1 91 ? 10.036 -41.660 -4.448 1.00 69.44 91 LYS A CA 1
ATOM 720 C C . LYS A 1 91 ? 10.727 -42.241 -5.686 1.00 69.44 91 LYS A C 1
ATOM 722 O O . LYS A 1 91 ? 10.597 -43.435 -5.944 1.00 69.44 91 LYS A O 1
ATOM 727 N N . ILE A 1 92 ? 11.479 -41.439 -6.442 1.00 67.94 92 ILE A N 1
ATOM 728 C CA . ILE A 1 92 ? 12.265 -41.897 -7.597 1.00 67.94 92 ILE A CA 1
ATOM 729 C C . ILE A 1 92 ? 13.409 -42.799 -7.127 1.00 67.94 92 ILE A C 1
ATOM 731 O O . ILE A 1 92 ? 13.580 -43.873 -7.694 1.00 67.94 92 ILE A O 1
ATOM 735 N N . GLN A 1 93 ? 14.144 -42.427 -6.074 1.00 66.88 93 GLN A N 1
ATOM 736 C CA . GLN A 1 9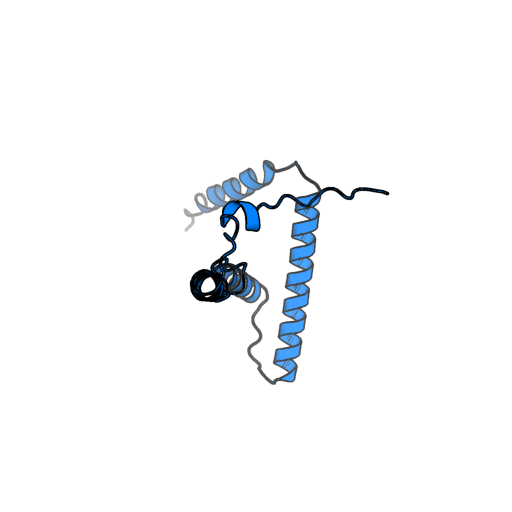3 ? 15.197 -43.270 -5.489 1.00 66.88 93 GLN A CA 1
ATOM 737 C C . GLN A 1 93 ? 14.651 -44.588 -4.930 1.00 66.88 93 GLN A C 1
ATOM 739 O O . GLN A 1 93 ? 15.233 -45.647 -5.156 1.00 66.88 93 GLN A O 1
ATOM 744 N N . GLN A 1 94 ? 13.500 -44.557 -4.259 1.00 67.38 94 GLN A N 1
ATOM 745 C CA . GLN A 1 94 ? 12.848 -45.767 -3.761 1.00 67.38 94 GLN A CA 1
ATOM 746 C C . GLN A 1 94 ? 12.391 -46.677 -4.915 1.00 67.38 94 GLN A C 1
ATOM 748 O O . GLN A 1 94 ? 12.525 -47.896 -4.832 1.00 67.38 94 GLN A O 1
ATOM 753 N N . LYS A 1 95 ? 11.926 -46.091 -6.028 1.00 62.31 95 LYS A N 1
ATOM 754 C CA . LYS A 1 95 ? 11.513 -46.816 -7.239 1.00 62.31 95 LYS A CA 1
ATOM 755 C C . LYS A 1 95 ? 12.691 -47.316 -8.091 1.00 62.31 95 LYS A C 1
ATOM 757 O O . LYS A 1 95 ? 12.536 -48.331 -8.765 1.00 62.31 95 LYS A O 1
ATOM 762 N N . GLN A 1 96 ? 13.862 -46.667 -8.039 1.00 60.47 96 GLN A N 1
ATOM 763 C CA . GLN A 1 96 ? 15.098 -47.150 -8.681 1.00 60.47 96 GLN A CA 1
ATOM 764 C C . GLN A 1 96 ? 15.515 -48.523 -8.154 1.00 60.47 96 GLN A C 1
ATOM 766 O O . GLN A 1 96 ? 15.964 -49.355 -8.931 1.00 60.47 96 GLN A O 1
ATOM 771 N N . ARG A 1 97 ? 15.311 -48.788 -6.858 1.00 60.03 97 ARG A N 1
ATOM 772 C CA . ARG A 1 97 ? 15.653 -50.082 -6.245 1.00 60.03 97 ARG A CA 1
ATOM 773 C C . ARG A 1 97 ? 14.787 -51.250 -6.739 1.00 60.03 97 ARG A C 1
ATOM 775 O O . ARG A 1 97 ? 15.143 -52.392 -6.498 1.00 60.03 97 ARG A O 1
ATOM 782 N N . SER A 1 98 ? 13.663 -50.973 -7.407 1.00 60.88 98 SER A N 1
ATOM 783 C CA . SER A 1 98 ? 12.654 -51.971 -7.792 1.00 60.88 98 SER A CA 1
ATOM 784 C C . SER A 1 98 ? 12.545 -52.216 -9.306 1.00 60.88 98 SER A C 1
ATOM 786 O O . SER A 1 98 ? 11.835 -53.137 -9.701 1.00 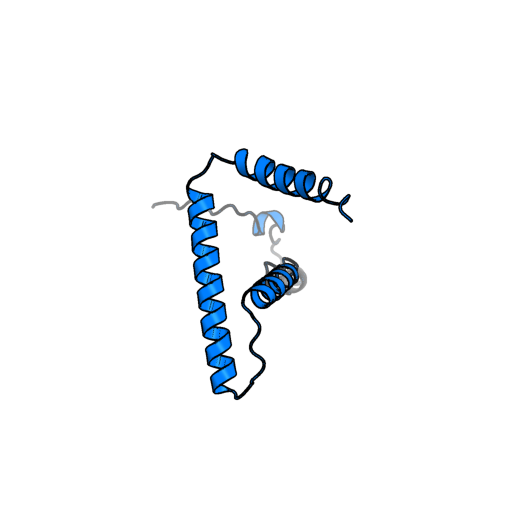60.88 98 SER A O 1
ATOM 788 N N . ARG A 1 99 ? 13.185 -51.414 -10.171 1.00 59.69 99 ARG A N 1
ATOM 789 C CA . ARG A 1 99 ? 13.073 -51.541 -11.640 1.00 59.69 99 ARG A CA 1
ATOM 790 C C . ARG A 1 99 ? 14.415 -51.881 -12.288 1.00 59.69 99 ARG A C 1
ATOM 792 O O . ARG A 1 99 ? 15.399 -51.203 -12.031 1.00 59.69 99 ARG A O 1
ATOM 799 N N . ASN A 1 100 ? 14.401 -52.810 -13.247 1.00 63.16 100 ASN A N 1
ATOM 800 C CA . ASN A 1 100 ? 15.553 -53.134 -14.105 1.00 63.16 100 ASN A CA 1
ATOM 801 C C . ASN A 1 100 ? 15.777 -52.129 -15.259 1.00 63.16 100 ASN A C 1
ATOM 803 O O . ASN A 1 100 ? 16.661 -52.337 -16.084 1.00 63.16 100 ASN A O 1
ATOM 807 N N . CYS A 1 101 ? 14.997 -51.044 -15.344 1.00 62.59 101 CYS A N 1
ATOM 808 C CA . CYS A 1 101 ? 15.164 -50.017 -16.377 1.00 62.59 101 CYS A CA 1
ATOM 809 C C . CYS A 1 101 ? 15.855 -48.766 -15.804 1.00 62.59 101 CYS A C 1
ATOM 811 O O . CYS A 1 101 ? 15.333 -48.187 -14.842 1.00 62.59 101 CYS A O 1
ATOM 813 N N . PRO A 1 102 ? 16.967 -48.300 -16.406 1.00 69.44 102 PRO A N 1
ATOM 814 C CA . PRO A 1 102 ? 17.628 -47.063 -16.006 1.00 69.44 102 PRO A CA 1
ATOM 815 C C . PRO A 1 102 ? 16.696 -45.862 -16.183 1.00 69.44 102 PRO A C 1
ATOM 817 O O . PRO A 1 102 ? 16.143 -45.635 -17.256 1.00 69.44 102 PRO A O 1
ATOM 820 N N . ILE A 1 103 ? 16.516 -45.075 -15.123 1.00 68.75 103 ILE A N 1
ATOM 821 C CA . ILE A 1 103 ? 15.790 -43.803 -15.206 1.00 68.75 103 ILE A CA 1
ATOM 822 C C . ILE A 1 103 ? 16.760 -42.747 -15.767 1.00 68.75 103 ILE A C 1
ATOM 824 O O . ILE A 1 103 ? 17.875 -42.649 -15.246 1.00 68.75 103 ILE A O 1
ATOM 828 N N . PRO A 1 104 ? 16.363 -41.929 -16.764 1.00 74.56 104 PRO A N 1
ATOM 829 C CA . PRO A 1 104 ? 17.219 -40.873 -17.308 1.00 74.56 104 PRO A CA 1
ATOM 830 C C . PRO A 1 104 ? 17.650 -39.881 -16.220 1.00 74.56 104 PRO A C 1
ATOM 832 O O . PRO A 1 104 ? 16.935 -39.675 -15.230 1.00 74.56 104 PRO A O 1
ATOM 835 N N . ARG A 1 105 ? 18.838 -39.284 -16.385 1.00 73.62 105 ARG A N 1
ATOM 836 C CA . ARG A 1 105 ? 19.446 -38.345 -15.423 1.00 73.62 105 ARG A CA 1
ATOM 837 C C . ARG A 1 105 ? 18.527 -37.148 -15.177 1.00 73.62 105 ARG A C 1
ATOM 839 O O . ARG A 1 105 ? 17.713 -36.802 -16.025 1.00 73.62 105 ARG A O 1
ATOM 846 N N . ARG A 1 106 ? 18.647 -36.517 -14.003 1.00 74.12 106 ARG A N 1
ATOM 847 C CA . ARG A 1 106 ? 17.772 -35.399 -13.603 1.00 74.12 106 ARG A CA 1
ATOM 848 C C . ARG A 1 106 ? 17.746 -34.291 -14.652 1.00 74.12 106 ARG A C 1
ATOM 850 O O . ARG A 1 106 ? 16.666 -33.837 -14.984 1.00 74.12 106 ARG A O 1
ATOM 857 N N . GLU A 1 107 ? 18.909 -33.926 -15.171 1.00 72.38 107 GLU A N 1
ATOM 858 C CA . GLU A 1 107 ? 19.078 -32.874 -16.179 1.00 72.38 107 GLU A CA 1
ATOM 859 C C . GLU A 1 107 ? 18.263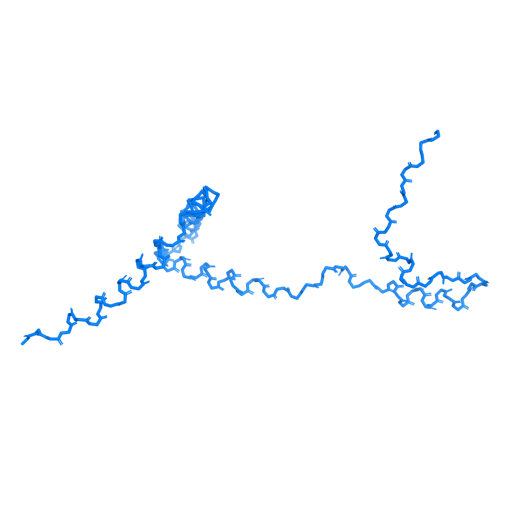 -33.137 -17.450 1.00 72.38 107 GLU A C 1
ATOM 861 O O . GLU A 1 107 ? 17.688 -32.210 -17.987 1.00 72.38 107 GLU A O 1
ATOM 866 N N . VAL A 1 108 ? 18.118 -34.403 -17.858 1.00 73.94 108 VAL A N 1
ATOM 867 C CA . VAL A 1 108 ? 17.298 -34.812 -19.015 1.00 73.94 108 VAL A CA 1
ATOM 868 C C . VAL A 1 108 ? 15.800 -34.805 -18.693 1.00 73.94 108 VAL A C 1
ATOM 870 O O . VAL A 1 108 ? 14.968 -34.730 -19.577 1.00 73.94 108 VAL A O 1
ATOM 873 N N . ARG A 1 109 ? 15.413 -34.937 -17.418 1.00 73.81 109 ARG A N 1
ATOM 874 C CA . ARG A 1 109 ? 13.991 -34.913 -17.015 1.00 73.81 109 ARG A CA 1
ATOM 875 C C . ARG A 1 109 ? 13.457 -33.505 -16.783 1.00 73.81 109 ARG A C 1
ATOM 877 O O . ARG A 1 109 ? 12.247 -33.332 -16.688 1.00 73.81 109 ARG A O 1
ATOM 884 N N . VAL A 1 110 ? 14.361 -32.565 -16.537 1.00 71.75 110 VAL A N 1
ATOM 885 C CA . VAL A 1 110 ? 14.069 -31.162 -16.230 1.00 71.75 110 VAL A CA 1
ATOM 886 C C . VAL A 1 110 ? 14.675 -30.280 -17.318 1.00 71.75 110 VAL A C 1
ATOM 888 O O . VAL A 1 110 ? 14.860 -29.088 -17.102 1.00 71.75 110 VAL A O 1
ATOM 891 N N . ASP A 1 111 ? 15.016 -30.851 -18.478 1.00 75.56 111 ASP A N 1
ATOM 892 C CA . ASP A 1 111 ? 15.316 -30.004 -19.610 1.00 75.56 111 ASP A CA 1
ATOM 893 C C . ASP A 1 111 ? 14.023 -29.259 -19.953 1.00 75.56 111 ASP A C 1
ATOM 895 O O . ASP A 1 111 ? 12.941 -29.820 -20.114 1.00 75.56 111 ASP A O 1
ATOM 899 N N . GLU A 1 112 ? 14.095 -27.936 -19.990 1.00 63.72 112 GLU A N 1
ATOM 900 C CA . GLU A 1 112 ? 12.976 -27.106 -20.434 1.00 63.72 112 GLU A CA 1
ATOM 901 C C . GLU A 1 112 ? 12.861 -27.164 -21.966 1.00 63.72 112 GLU A C 1
ATOM 903 O O . GLU A 1 112 ? 12.505 -26.178 -22.601 1.00 63.72 112 GLU A O 1
ATOM 908 N N . SER A 1 113 ? 13.214 -28.302 -22.577 1.00 62.41 113 SER A N 1
ATOM 909 C CA . SER A 1 113 ? 13.094 -28.552 -24.004 1.00 62.41 113 SER A CA 1
ATOM 910 C C . SER A 1 113 ? 11.721 -29.173 -24.263 1.00 62.41 113 SER A C 1
ATOM 912 O O . SER A 1 113 ? 11.545 -30.390 -24.143 1.00 62.41 113 SER A O 1
ATOM 914 N N . PRO A 1 114 ? 10.689 -28.372 -24.592 1.00 62.56 114 PRO A N 1
ATOM 915 C CA . PRO A 1 114 ? 9.474 -28.947 -25.128 1.00 62.56 114 PRO A CA 1
ATOM 916 C C . PRO A 1 114 ? 9.838 -29.650 -26.436 1.00 62.56 114 PRO A C 1
ATOM 918 O O . PRO A 1 114 ? 10.489 -29.079 -27.313 1.00 62.56 114 PRO A O 1
ATOM 921 N N . HIS A 1 115 ? 9.406 -30.900 -26.569 1.00 70.25 115 HIS A N 1
ATOM 922 C CA . HIS A 1 115 ? 9.463 -31.590 -27.847 1.00 70.25 115 HIS A CA 1
ATOM 923 C C . HIS A 1 115 ? 8.632 -30.751 -28.827 1.00 70.25 115 HIS A C 1
ATOM 925 O O . HIS A 1 115 ? 7.473 -30.434 -28.547 1.00 70.25 115 HIS A O 1
ATOM 931 N N . TRP A 1 116 ? 9.239 -30.310 -29.926 1.00 72.25 116 TRP A N 1
ATOM 932 C CA . TRP A 1 116 ? 8.546 -29.547 -30.960 1.00 72.25 116 TRP A CA 1
ATOM 933 C C . TRP A 1 116 ? 7.359 -30.372 -31.485 1.00 72.25 116 TRP A C 1
ATOM 935 O O . TRP A 1 116 ? 7.477 -31.595 -31.606 1.00 72.25 116 TRP A O 1
ATOM 945 N N . PRO A 1 117 ? 6.201 -29.750 -31.774 1.00 71.38 117 PRO A N 1
ATOM 946 C CA . PRO A 1 117 ? 5.066 -30.488 -32.302 1.00 71.38 117 PRO A CA 1
ATOM 947 C C . PRO A 1 117 ? 5.428 -31.055 -33.677 1.00 71.38 117 PRO A C 1
ATOM 949 O O . PRO A 1 117 ? 5.693 -30.315 -34.625 1.00 71.38 117 PRO A O 1
ATOM 952 N N . VAL A 1 118 ? 5.450 -32.384 -33.770 1.00 71.12 118 VAL A N 1
ATOM 953 C CA . VAL A 1 118 ? 5.457 -33.108 -35.041 1.00 71.12 118 VAL A CA 1
ATOM 954 C C . VAL A 1 118 ? 4.037 -33.015 -35.588 1.00 71.12 118 VAL A C 1
ATOM 956 O O . VAL A 1 118 ? 3.111 -33.557 -34.988 1.00 71.12 118 VAL A O 1
ATOM 959 N N . TRP A 1 119 ? 3.854 -32.311 -36.700 1.00 73.88 119 TRP A N 1
ATOM 960 C CA . TRP A 1 119 ? 2.591 -32.320 -37.432 1.00 73.88 119 TRP A CA 1
ATOM 961 C C . TRP A 1 119 ? 2.641 -33.497 -38.411 1.00 73.88 119 TRP A C 1
ATOM 963 O O . TRP A 1 119 ? 3.327 -33.420 -39.430 1.00 73.88 119 TRP A O 1
ATOM 973 N N . MET A 1 120 ? 1.973 -34.598 -38.062 1.00 56.88 120 MET A N 1
ATOM 974 C CA . MET A 1 120 ? 1.592 -35.676 -38.982 1.00 56.88 120 MET A CA 1
ATOM 975 C C . MET A 1 120 ? 0.080 -35.835 -38.954 1.00 56.88 120 MET A C 1
ATOM 977 O O . MET A 1 120 ? -0.488 -35.729 -37.843 1.00 56.88 120 MET A O 1
#